Protein AF-A0A354WK66-F1 (afdb_monomer_lite)

Structure (mmCIF, N/CA/C/O backbone):
data_AF-A0A354WK66-F1
#
_entry.id   AF-A0A354WK66-F1
#
loop_
_atom_site.group_PDB
_atom_site.id
_atom_site.type_symbol
_atom_site.label_atom_id
_atom_site.label_alt_id
_atom_site.label_comp_id
_atom_site.label_asym_id
_atom_site.label_entity_id
_atom_site.label_seq_id
_atom_site.pdbx_PDB_ins_code
_atom_site.Cartn_x
_atom_site.Cartn_y
_atom_site.Cartn_z
_atom_site.occupancy
_atom_site.B_iso_or_equiv
_atom_site.auth_seq_id
_atom_site.auth_comp_id
_atom_site.auth_asym_id
_atom_site.auth_atom_id
_atom_site.pdbx_PDB_model_num
ATOM 1 N N . GLU A 1 1 ? -5.246 -7.118 -1.861 1.00 96.19 1 GLU A N 1
ATOM 2 C CA . GLU A 1 1 ? -4.200 -6.072 -1.932 1.00 96.19 1 GLU A CA 1
ATOM 3 C C . GLU A 1 1 ? -4.079 -5.543 -3.350 1.00 96.19 1 GLU A C 1
ATOM 5 O O . GLU A 1 1 ? -4.551 -6.208 -4.266 1.00 96.19 1 GLU A O 1
ATOM 10 N N . TYR A 1 2 ? -3.394 -4.416 -3.529 1.00 98.06 2 TYR A N 1
ATOM 11 C CA . TYR A 1 2 ? -3.111 -3.822 -4.832 1.00 98.06 2 TYR A CA 1
ATOM 12 C C . TYR A 1 2 ? -1.654 -3.366 -4.902 1.00 98.06 2 TYR A C 1
ATOM 14 O O . TYR A 1 2 ? -1.166 -2.689 -3.997 1.00 98.06 2 TYR A O 1
ATOM 22 N N . THR A 1 3 ? -0.953 -3.731 -5.976 1.00 98.19 3 THR A N 1
ATOM 23 C CA . THR A 1 3 ? 0.413 -3.259 -6.233 1.00 98.19 3 THR 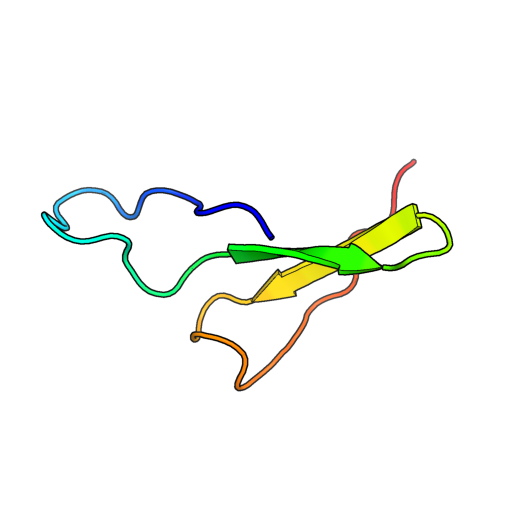A CA 1
ATOM 24 C C . THR A 1 3 ? 0.410 -1.817 -6.695 1.00 98.19 3 THR A C 1
ATOM 26 O O . THR A 1 3 ? -0.316 -1.467 -7.620 1.00 98.19 3 THR A O 1
ATOM 29 N N . ILE A 1 4 ? 1.286 -1.012 -6.101 1.00 98.06 4 ILE A N 1
ATOM 30 C CA . ILE A 1 4 ? 1.616 0.316 -6.607 1.00 98.06 4 ILE A CA 1
ATOM 31 C C . ILE A 1 4 ? 2.941 0.187 -7.370 1.00 98.06 4 ILE A C 1
ATOM 33 O O . ILE A 1 4 ? 3.937 -0.210 -6.756 1.00 98.06 4 ILE A O 1
ATOM 37 N N . PRO A 1 5 ? 2.980 0.483 -8.682 1.00 97.69 5 PRO A N 1
ATOM 38 C CA . PRO A 1 5 ? 4.211 0.415 -9.458 1.00 97.69 5 PRO A CA 1
ATOM 39 C C . PRO A 1 5 ? 5.308 1.301 -8.864 1.00 97.69 5 PRO A C 1
ATOM 41 O O . PRO A 1 5 ? 5.073 2.458 -8.503 1.00 97.69 5 PRO A O 1
ATOM 44 N N . THR A 1 6 ? 6.524 0.766 -8.798 1.00 97.81 6 THR A N 1
ATOM 45 C CA . THR A 1 6 ? 7.719 1.563 -8.518 1.00 97.81 6 THR A CA 1
ATOM 46 C C . THR A 1 6 ? 8.397 1.870 -9.854 1.00 97.81 6 THR A C 1
ATOM 48 O O . THR A 1 6 ? 8.776 0.928 -10.551 1.00 97.81 6 THR A O 1
ATOM 51 N N . PRO A 1 7 ? 8.556 3.150 -10.238 1.00 97.62 7 PRO A N 1
ATOM 52 C CA . PRO A 1 7 ? 9.240 3.508 -11.478 1.00 97.62 7 PRO A CA 1
ATOM 53 C C . PRO A 1 7 ? 10.630 2.870 -11.575 1.00 97.62 7 PRO A C 1
ATOM 55 O O . PRO A 1 7 ? 11.367 2.836 -10.591 1.00 97.62 7 PRO A O 1
ATOM 58 N N . GLY A 1 8 ? 10.975 2.351 -12.754 1.00 97.69 8 GLY A N 1
ATOM 59 C CA . GLY A 1 8 ? 12.264 1.697 -13.008 1.00 97.69 8 GLY A CA 1
ATOM 60 C C . GLY A 1 8 ? 12.405 0.279 -12.440 1.00 97.69 8 GLY A C 1
ATOM 61 O O . GLY A 1 8 ? 13.434 -0.354 -12.656 1.00 97.69 8 GLY A O 1
ATOM 62 N N . VAL A 1 9 ? 11.392 -0.250 -11.748 1.00 97.62 9 VAL A N 1
ATOM 63 C CA . VAL A 1 9 ? 11.415 -1.611 -11.201 1.00 97.62 9 VAL A CA 1
ATOM 64 C C . VAL A 1 9 ? 10.666 -2.559 -12.137 1.00 97.62 9 VAL A C 1
ATOM 66 O O . VAL A 1 9 ? 9.503 -2.333 -12.461 1.00 97.62 9 VAL A O 1
ATOM 69 N N . SER A 1 10 ? 11.329 -3.638 -12.559 1.00 97.12 10 SER A N 1
ATOM 70 C CA . SER A 1 10 ? 10.776 -4.645 -13.482 1.00 97.12 10 SER A CA 1
ATOM 71 C C . SER A 1 10 ? 9.897 -5.701 -12.801 1.00 97.12 10 SER A C 1
ATOM 73 O O . SER A 1 10 ? 9.168 -6.429 -13.468 1.00 97.12 10 SER A O 1
ATOM 75 N N . HIS A 1 11 ? 9.950 -5.786 -11.471 1.00 95.88 11 HIS A N 1
ATOM 76 C CA . HIS A 1 11 ? 9.066 -6.611 -10.651 1.00 95.88 11 HIS A CA 1
ATOM 77 C C . HIS A 1 11 ? 7.999 -5.756 -9.950 1.00 95.88 11 HIS A C 1
ATOM 79 O O . HIS A 1 11 ? 7.958 -4.534 -10.063 1.00 95.88 11 HIS A O 1
ATOM 85 N N . ARG A 1 12 ? 7.134 -6.387 -9.149 1.00 98.00 12 ARG A N 1
ATOM 86 C CA . ARG A 1 12 ? 6.015 -5.710 -8.462 1.00 98.00 12 ARG A CA 1
ATOM 87 C C . ARG A 1 12 ? 6.429 -4.625 -7.447 1.00 98.00 12 ARG A C 1
ATOM 89 O O . ARG A 1 12 ? 5.554 -3.997 -6.859 1.00 98.00 12 ARG A O 1
ATOM 96 N N . GLY A 1 13 ? 7.721 -4.435 -7.164 1.00 97.94 13 GLY A N 1
ATOM 97 C CA . GLY A 1 13 ? 8.200 -3.560 -6.086 1.00 97.94 13 GLY A CA 1
ATOM 98 C C . GLY A 1 13 ? 7.644 -3.926 -4.699 1.00 97.94 13 GLY A C 1
ATOM 99 O O . GLY A 1 13 ? 6.995 -4.959 -4.532 1.00 97.94 13 GLY A O 1
ATOM 100 N N . ALA A 1 14 ? 7.877 -3.068 -3.705 1.00 98.25 14 ALA A N 1
ATOM 101 C CA . ALA A 1 14 ? 7.426 -3.262 -2.319 1.00 98.25 14 ALA A CA 1
ATOM 102 C C . ALA A 1 14 ? 6.082 -2.580 -1.995 1.00 98.25 14 ALA A C 1
ATOM 104 O O . ALA A 1 14 ? 5.405 -2.962 -1.044 1.00 98.25 14 ALA A O 1
ATOM 105 N N . ARG A 1 15 ? 5.679 -1.577 -2.784 1.00 98.75 15 ARG A N 1
ATOM 106 C CA . ARG A 1 15 ? 4.571 -0.676 -2.445 1.00 98.75 15 ARG A CA 1
ATOM 107 C C . ARG A 1 15 ? 3.209 -1.333 -2.665 1.00 98.75 15 ARG A C 1
ATOM 109 O O . ARG A 1 15 ? 2.959 -1.885 -3.745 1.00 98.75 15 ARG A O 1
ATOM 116 N N . ARG A 1 16 ? 2.317 -1.261 -1.675 1.00 98.75 16 ARG A N 1
ATOM 117 C CA . ARG A 1 16 ? 0.961 -1.832 -1.749 1.00 98.75 16 ARG A CA 1
ATOM 118 C C . ARG A 1 16 ? -0.084 -0.916 -1.120 1.00 98.75 16 ARG A C 1
ATOM 120 O O . ARG A 1 16 ? 0.199 -0.251 -0.126 1.00 98.75 16 ARG A O 1
ATOM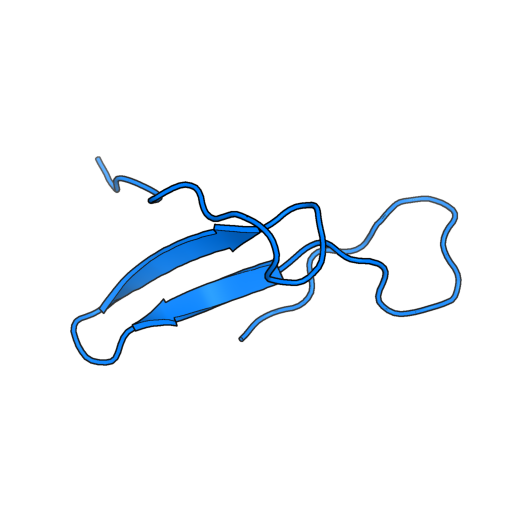 127 N N . PHE A 1 17 ? -1.308 -0.986 -1.641 1.00 98.50 17 PHE A N 1
ATOM 128 C CA . PHE A 1 17 ? -2.512 -0.738 -0.848 1.00 98.50 17 PHE A CA 1
ATOM 129 C C . PHE A 1 17 ? -3.090 -2.064 -0.346 1.00 98.50 17 PHE A C 1
ATOM 131 O O . PHE A 1 17 ? -3.232 -3.028 -1.103 1.00 98.50 17 PHE A O 1
ATOM 138 N N . VAL A 1 18 ? -3.477 -2.100 0.922 1.00 98.31 18 VAL A N 1
ATOM 139 C CA . VAL A 1 18 ? -4.193 -3.209 1.555 1.00 98.31 18 VAL A CA 1
ATOM 140 C C . VAL A 1 18 ? -5.563 -2.697 1.978 1.00 98.31 18 VAL A C 1
ATOM 142 O O . VAL A 1 18 ? -5.661 -1.632 2.581 1.00 98.31 18 VAL A O 1
ATOM 145 N N . VAL A 1 19 ? -6.612 -3.439 1.626 1.00 97.75 19 VAL A N 1
ATOM 146 C CA . VAL A 1 19 ? -7.997 -3.105 1.970 1.00 97.75 19 VAL A CA 1
ATOM 147 C C . VAL A 1 19 ? -8.470 -4.096 3.026 1.00 97.75 19 VAL A C 1
ATOM 149 O O . VAL A 1 19 ? -8.391 -5.305 2.802 1.00 97.75 19 VAL A O 1
ATOM 152 N N . GLY A 1 20 ? -8.894 -3.575 4.176 1.00 96.31 20 GLY A N 1
ATOM 153 C CA . GLY A 1 20 ? -9.510 -4.333 5.260 1.00 96.31 20 GLY A C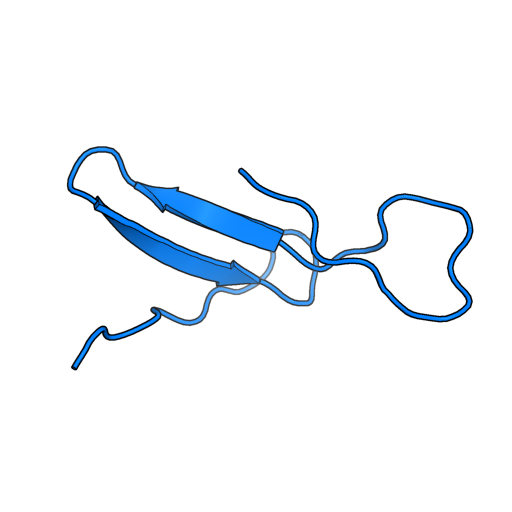A 1
ATOM 154 C C . GLY A 1 20 ? -10.944 -4.736 4.923 1.00 96.31 20 GLY A C 1
ATOM 155 O O . GLY A 1 20 ? -11.571 -4.184 4.018 1.00 96.31 20 GLY A O 1
ATOM 156 N N . SER A 1 21 ? -11.482 -5.709 5.656 1.00 96.88 21 SER A N 1
ATOM 157 C CA . SER A 1 21 ? -12.840 -6.217 5.426 1.00 96.88 21 SER A CA 1
ATOM 158 C C . SER A 1 21 ? -13.934 -5.185 5.714 1.00 96.88 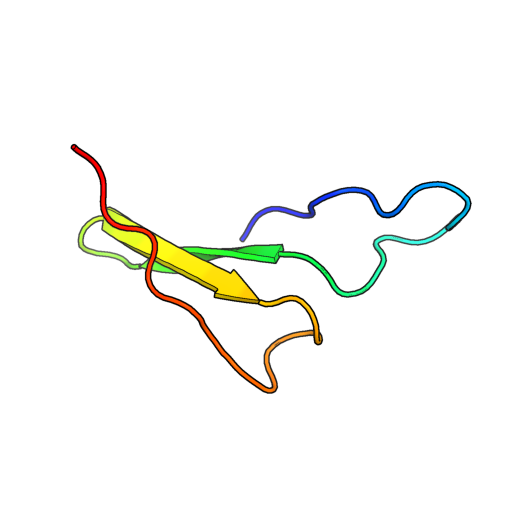21 SER A C 1
ATOM 160 O O . SER A 1 21 ? -15.016 -5.295 5.144 1.00 96.88 21 SER A O 1
ATOM 162 N N . GLN A 1 22 ? -13.656 -4.172 6.541 1.00 96.06 22 GLN A N 1
ATOM 163 C CA . GLN A 1 22 ? -14.583 -3.081 6.858 1.00 96.06 22 GLN A CA 1
ATOM 164 C C . GLN A 1 22 ? -14.292 -1.813 6.037 1.00 96.06 22 GLN A C 1
ATOM 166 O O . GLN A 1 22 ? -14.778 -0.727 6.347 1.00 96.06 22 GLN A O 1
ATOM 171 N N . GLY A 1 23 ? -13.507 -1.941 4.963 1.00 95.06 23 GLY A N 1
ATOM 172 C CA . GLY A 1 23 ? -13.203 -0.842 4.049 1.00 95.06 23 GLY A CA 1
ATOM 173 C C . GLY A 1 23 ? -12.067 0.071 4.507 1.00 95.06 23 GLY A C 1
ATOM 174 O O . GLY A 1 23 ? -11.838 1.109 3.880 1.00 95.06 23 GLY A O 1
ATOM 175 N N . GLU A 1 24 ? -11.324 -0.290 5.556 1.00 96.88 24 GLU A N 1
ATOM 176 C CA . GLU A 1 24 ? -10.082 0.396 5.897 1.00 96.88 24 GLU A CA 1
ATOM 177 C C . GLU A 1 24 ? -9.073 0.263 4.758 1.00 96.88 24 GLU A C 1
ATOM 179 O O . GLU A 1 24 ? -8.980 -0.774 4.104 1.00 96.88 24 GLU A O 1
ATOM 184 N N . ILE A 1 25 ? -8.280 1.306 4.534 1.00 98.06 25 ILE A N 1
ATOM 185 C CA . ILE A 1 25 ? -7.224 1.290 3.527 1.00 98.06 25 ILE A CA 1
ATOM 186 C C . ILE A 1 25 ? -5.912 1.606 4.217 1.00 98.06 25 ILE A C 1
ATOM 188 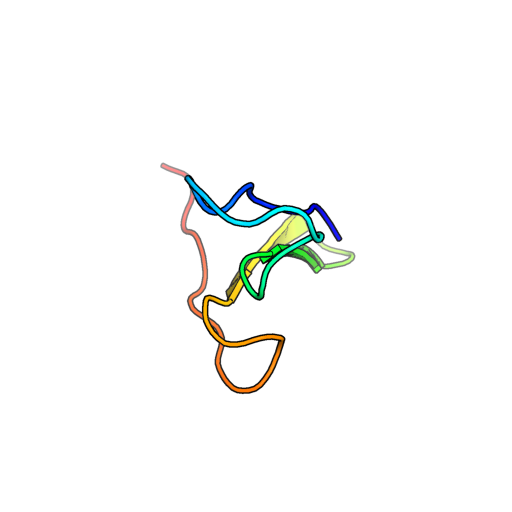O O . ILE A 1 25 ? -5.791 2.605 4.929 1.00 98.06 25 ILE A O 1
ATOM 192 N N . TYR A 1 26 ? -4.923 0.762 3.966 1.00 98.38 26 TYR A N 1
ATOM 193 C CA . TYR A 1 26 ? -3.567 0.933 4.451 1.00 98.38 26 TYR A CA 1
ATOM 194 C C . TYR A 1 26 ? -2.597 0.977 3.280 1.00 98.38 26 TYR A C 1
ATOM 196 O O . TYR A 1 26 ? -2.733 0.225 2.315 1.00 98.38 26 TYR A O 1
ATOM 204 N N . TYR A 1 27 ? -1.602 1.846 3.380 1.00 98.31 27 TYR A N 1
ATOM 205 C CA . TYR A 1 27 ? -0.452 1.886 2.492 1.00 98.31 27 TYR A CA 1
ATOM 206 C C . TYR A 1 27 ? 0.760 1.278 3.196 1.00 98.31 27 TYR A C 1
ATOM 208 O O . TYR A 1 27 ? 1.015 1.587 4.358 1.00 98.31 27 TYR A O 1
ATOM 216 N N . THR A 1 28 ? 1.527 0.460 2.481 1.00 98.69 28 THR A N 1
ATOM 217 C CA . THR A 1 28 ? 2.870 0.026 2.890 1.00 98.69 28 THR A CA 1
ATOM 218 C C . THR A 1 28 ? 3.852 0.356 1.772 1.00 98.69 28 THR A C 1
ATOM 220 O O . THR A 1 28 ? 3.580 0.095 0.596 1.00 98.69 28 THR A O 1
ATOM 223 N N . SER A 1 29 ? 4.994 0.946 2.126 1.00 98.38 29 SER A N 1
ATOM 224 C CA . SER A 1 29 ? 6.109 1.196 1.203 1.00 98.38 29 SER A CA 1
ATOM 225 C C . SER A 1 29 ? 7.183 0.113 1.240 1.00 98.38 29 SER A C 1
ATOM 227 O O . SER A 1 29 ? 8.044 0.084 0.362 1.00 98.38 29 SER A O 1
ATOM 229 N N . ASP A 1 30 ? 7.140 -0.749 2.250 1.00 98.31 30 ASP A N 1
ATOM 230 C CA . ASP A 1 30 ? 8.222 -1.639 2.676 1.00 98.31 30 ASP A CA 1
ATOM 231 C C . ASP A 1 30 ? 7.793 -3.111 2.706 1.00 98.31 30 ASP A C 1
ATOM 233 O O . ASP A 1 30 ? 8.411 -3.933 3.374 1.00 98.31 30 ASP A O 1
ATOM 237 N N . HIS A 1 31 ? 6.754 -3.453 1.939 1.00 98.19 31 HIS A N 1
ATOM 238 C CA . HIS A 1 31 ? 6.266 -4.821 1.806 1.00 98.19 31 HIS A CA 1
ATOM 239 C C . HIS A 1 31 ? 5.850 -5.425 3.157 1.00 98.19 31 HIS A C 1
ATOM 241 O O . HIS A 1 31 ? 6.360 -6.458 3.590 1.00 98.19 31 HIS A O 1
ATOM 247 N N . TYR A 1 32 ? 4.867 -4.773 3.781 1.00 98.19 32 TYR A N 1
ATOM 248 C CA . TYR A 1 32 ? 4.172 -5.195 5.003 1.00 98.19 32 TYR A CA 1
ATOM 249 C C . TYR A 1 32 ? 4.973 -5.077 6.307 1.00 98.19 32 TYR A C 1
ATOM 251 O O . TYR A 1 32 ? 4.501 -5.568 7.331 1.00 98.19 32 TYR A O 1
ATOM 259 N N . GLN A 1 33 ? 6.143 -4.427 6.308 1.00 98.62 33 GLN A N 1
ATOM 260 C CA . GLN A 1 33 ? 6.874 -4.177 7.558 1.00 98.62 33 GLN A CA 1
ATOM 261 C C . GLN A 1 33 ? 6.228 -3.048 8.369 1.00 98.62 33 GLN A C 1
ATOM 263 O O . GLN A 1 33 ? 6.155 -3.133 9.594 1.00 98.62 33 GLN A O 1
ATOM 268 N N . SER A 1 34 ? 5.711 -2.018 7.698 1.00 98.56 34 SER A N 1
ATOM 269 C CA . SER A 1 34 ? 4.968 -0.928 8.325 1.00 98.56 34 SER A CA 1
ATOM 270 C C . SER A 1 34 ? 3.778 -0.473 7.479 1.00 98.56 34 SER A C 1
ATOM 272 O O . SER A 1 34 ? 3.709 -0.696 6.265 1.00 98.56 34 SER A O 1
ATOM 274 N N . PHE A 1 35 ? 2.809 0.157 8.149 1.00 98.50 35 PHE A N 1
ATOM 275 C CA . PHE A 1 35 ? 1.555 0.587 7.541 1.00 98.50 35 PHE A CA 1
ATOM 276 C C . PHE A 1 35 ? 1.194 2.015 7.938 1.00 98.50 35 PHE A C 1
ATOM 278 O O . PHE A 1 35 ? 1.253 2.390 9.108 1.00 98.50 35 PHE A O 1
ATOM 285 N N . LEU A 1 36 ? 0.725 2.781 6.956 1.00 98.38 36 LEU A N 1
ATOM 286 C CA . LEU A 1 36 ? 0.055 4.062 7.147 1.00 98.38 36 LEU A CA 1
ATOM 287 C C . LEU A 1 36 ? -1.428 3.894 6.824 1.00 98.38 36 LEU A C 1
ATOM 289 O O . LEU A 1 36 ? -1.778 3.378 5.761 1.00 98.38 36 LEU A O 1
ATOM 293 N N . ARG A 1 37 ? -2.311 4.346 7.717 1.00 97.69 37 ARG A N 1
ATOM 294 C CA . ARG A 1 37 ? -3.752 4.365 7.440 1.00 97.69 37 ARG A CA 1
ATOM 295 C C . ARG A 1 37 ? -4.071 5.514 6.487 1.00 97.69 37 ARG A C 1
ATOM 297 O O . ARG A 1 37 ? -3.724 6.660 6.757 1.00 97.69 37 ARG A O 1
ATOM 304 N N . VAL A 1 38 ? -4.765 5.209 5.398 1.00 97.25 38 VAL A N 1
ATOM 305 C CA . VAL A 1 38 ? -5.290 6.211 4.469 1.00 97.25 38 VAL A CA 1
ATOM 306 C C . VAL A 1 38 ? -6.638 6.684 4.995 1.00 97.25 38 VAL A C 1
ATOM 308 O O . VAL A 1 38 ? -7.572 5.894 5.137 1.00 97.25 38 VAL A O 1
ATOM 311 N N . LEU A 1 39 ? -6.740 7.976 5.287 1.00 94.81 39 LEU A N 1
ATOM 312 C CA . LEU A 1 39 ? -7.998 8.615 5.652 1.00 94.81 39 LEU A CA 1
ATOM 313 C C . LEU A 1 39 ? -8.649 9.155 4.378 1.00 94.81 39 LEU A C 1
ATOM 315 O O . LEU A 1 39 ? -8.008 9.878 3.617 1.00 94.81 39 LEU A O 1
ATOM 319 N N . ARG A 1 40 ? -9.905 8.777 4.129 1.00 83.12 40 ARG A N 1
ATOM 320 C CA . ARG A 1 40 ? -10.721 9.411 3.088 1.00 83.12 40 ARG A CA 1
ATOM 321 C C . ARG A 1 40 ? -11.356 10.666 3.685 1.00 83.12 40 ARG A C 1
ATOM 323 O O . ARG A 1 40 ? -11.853 10.600 4.808 1.00 83.12 40 ARG A O 1
ATOM 330 N N . GLN A 1 41 ? -11.283 11.772 2.952 1.00 68.75 41 GLN A N 1
ATOM 331 C CA . GLN A 1 41 ? -12.058 12.984 3.219 1.00 68.75 41 GLN A CA 1
ATOM 332 C C . GLN A 1 41 ? -13.334 12.960 2.386 1.00 68.75 41 GLN A C 1
ATOM 334 O O . GLN A 1 41 ? -13.288 12.354 1.288 1.00 68.75 41 GLN A O 1
#

Foldseek 3Di:
DAQDDDPPDPDSAQWDWDADPVGWIWIDNHNPPDTDTDDDD

Secondary structure (DSSP, 8-state):
-EEPPPTT-SS--S-EEEE-TTS-EEEESSSSS--EEEPP-

Radius of gyration: 10.88 Å; chains: 1; bounding box: 27×20×22 Å

Sequence (41 aa):
EYTIPTPGVSHRGARRFVVGSQGEIYYTSDHYQSFLRVLRQ

pLDDT: mean 96.62, std 5.04, 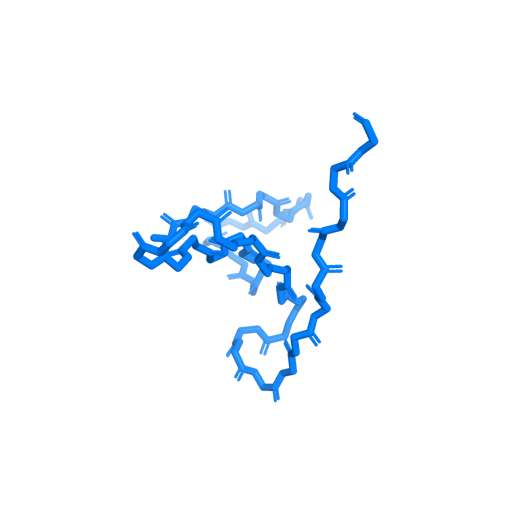range [68.75, 98.75]